Protein AF-A0A943X1S5-F1 (afdb_monomer_lite)

Secondary structure (DSSP, 8-state):
-HHHHHHHHHHHTTS------TT----HHHHHHHHHHHHHHHHHHHHH-TTS-GGGHHHHHHHHHHHHHHTT----S----

Structure (mmCIF, N/CA/C/O backbone):
data_AF-A0A943X1S5-F1
#
_entry.id   AF-A0A943X1S5-F1
#
loop_
_atom_site.group_PDB
_atom_site.id
_atom_site.type_symbol
_atom_site.label_atom_id
_atom_site.label_alt_id
_atom_site.label_comp_id
_atom_site.label_asym_id
_atom_site.label_entity_id
_atom_site.label_seq_id
_atom_site.pdbx_PDB_ins_code
_atom_site.Cartn_x
_atom_site.Cartn_y
_atom_site.Cartn_z
_atom_site.occupancy
_atom_site.B_iso_or_equiv
_atom_site.auth_seq_id
_atom_site.auth_comp_id
_atom_site.auth_asym_id
_atom_site.auth_atom_id
_atom_site.pdbx_PDB_model_num
ATOM 1 N N . MET A 1 1 ? -32.187 -13.795 1.887 1.00 68.81 1 MET A N 1
ATOM 2 C CA . MET A 1 1 ? -30.949 -13.269 2.509 1.00 68.81 1 MET A CA 1
ATOM 3 C C . MET A 1 1 ? -30.490 -11.966 1.866 1.00 68.81 1 MET A C 1
ATOM 5 O O . MET A 1 1 ? -30.092 -11.090 2.616 1.00 68.81 1 MET A O 1
ATOM 9 N N . GLU A 1 2 ? -30.595 -11.793 0.542 1.00 86.38 2 GLU A N 1
ATOM 10 C CA . GLU A 1 2 ? -30.163 -10.565 -0.163 1.00 86.38 2 GLU A CA 1
ATOM 11 C C . GLU A 1 2 ? -30.714 -9.263 0.431 1.00 86.38 2 GLU A C 1
ATOM 13 O O . GLU A 1 2 ? -29.936 -8.376 0.759 1.00 86.38 2 GLU A O 1
ATOM 18 N N . PHE A 1 3 ? -32.023 -9.183 0.688 1.00 89.44 3 PHE A N 1
ATOM 19 C CA . PHE A 1 3 ? -32.641 -7.976 1.253 1.00 89.44 3 PHE A CA 1
ATOM 20 C C . PHE A 1 3 ? -32.069 -7.567 2.626 1.00 89.44 3 PHE A C 1
ATOM 22 O O . PHE A 1 3 ? -31.928 -6.385 2.924 1.00 89.44 3 PHE A O 1
ATOM 29 N N . ALA A 1 4 ? -31.702 -8.540 3.468 1.00 93.25 4 ALA A N 1
ATOM 30 C CA . ALA A 1 4 ? -31.119 -8.256 4.779 1.00 93.25 4 ALA A CA 1
ATOM 31 C C . ALA A 1 4 ? -29.700 -7.678 4.657 1.00 93.25 4 ALA A C 1
ATOM 33 O O . ALA A 1 4 ? -29.339 -6.777 5.410 1.00 93.25 4 ALA A O 1
ATOM 34 N N . VAL A 1 5 ? -28.918 -8.168 3.690 1.00 93.06 5 VAL A N 1
ATOM 35 C CA . VAL A 1 5 ? -27.575 -7.655 3.388 1.00 93.06 5 VAL A CA 1
ATOM 36 C C . VAL A 1 5 ? -27.662 -6.255 2.785 1.00 93.06 5 VAL A C 1
ATOM 38 O O . VAL A 1 5 ? -26.928 -5.364 3.199 1.00 93.06 5 VAL A O 1
ATOM 41 N N . GLU A 1 6 ? -28.598 -6.029 1.864 1.00 92.19 6 GLU A N 1
ATOM 42 C CA . GLU A 1 6 ? -28.817 -4.725 1.235 1.00 92.19 6 GLU A CA 1
ATOM 43 C C . GLU A 1 6 ? -29.220 -3.652 2.260 1.00 92.19 6 GLU A C 1
ATOM 45 O O . GLU A 1 6 ? -28.634 -2.566 2.306 1.00 92.19 6 GLU A O 1
ATOM 50 N N . LEU A 1 7 ? -30.168 -3.979 3.144 1.00 92.56 7 LEU A N 1
ATOM 51 C CA . LEU A 1 7 ? -30.594 -3.087 4.218 1.00 92.56 7 LEU A CA 1
ATOM 52 C C . LEU A 1 7 ? -29.450 -2.800 5.201 1.00 92.56 7 LEU A C 1
ATOM 54 O O . LEU A 1 7 ? -29.265 -1.653 5.613 1.00 92.56 7 LEU A O 1
ATOM 58 N N . LEU A 1 8 ? -28.659 -3.819 5.551 1.00 91.44 8 LEU A N 1
ATOM 59 C CA . LEU A 1 8 ? -27.495 -3.663 6.421 1.00 91.44 8 LEU A CA 1
ATOM 60 C C . LEU A 1 8 ? -26.454 -2.720 5.800 1.00 91.44 8 LEU A C 1
ATOM 62 O O . LEU A 1 8 ? -26.006 -1.794 6.474 1.00 91.44 8 LEU A O 1
ATOM 66 N N . SER A 1 9 ? -26.129 -2.882 4.514 1.00 89.25 9 SER A N 1
ATOM 67 C CA . SER A 1 9 ? -25.203 -1.999 3.791 1.00 89.25 9 SER A CA 1
ATOM 68 C C . SER A 1 9 ? -25.665 -0.541 3.815 1.00 89.25 9 SER A C 1
ATOM 70 O O . SER A 1 9 ? -24.884 0.352 4.144 1.00 89.25 9 SER A O 1
ATOM 72 N N . LYS A 1 10 ? -26.958 -0.288 3.570 1.00 90.00 10 LYS A N 1
ATOM 73 C CA . LYS A 1 10 ? -27.534 1.069 3.595 1.00 90.00 10 LYS A CA 1
ATOM 74 C C . LYS A 1 10 ? -27.510 1.715 4.979 1.00 90.00 10 LYS A C 1
ATOM 76 O O . LYS A 1 10 ? -27.369 2.935 5.090 1.00 90.00 10 LYS A O 1
ATOM 81 N N . LEU A 1 11 ? -27.646 0.917 6.035 1.00 91.25 11 LEU A N 1
ATOM 82 C CA . LEU A 1 11 ? -27.550 1.397 7.413 1.00 91.25 11 LEU A CA 1
ATOM 83 C C . LEU A 1 11 ? -26.102 1.699 7.817 1.00 91.25 11 LEU A C 1
ATOM 85 O O . LEU A 1 11 ? -25.882 2.664 8.549 1.00 91.25 11 LEU A O 1
ATOM 89 N N . LEU A 1 12 ? -25.133 0.913 7.339 1.00 90.75 12 LEU A N 1
ATOM 90 C CA . LEU A 1 12 ? -23.710 1.087 7.639 1.00 90.75 12 LEU A CA 1
ATOM 91 C C . LEU A 1 12 ? -23.062 2.239 6.852 1.00 90.75 12 LEU A C 1
ATOM 93 O O . LEU A 1 12 ? -22.248 2.951 7.432 1.00 90.75 12 LEU A O 1
ATOM 97 N N . GLU A 1 13 ? -23.475 2.496 5.601 1.00 89.50 13 GLU A N 1
ATOM 98 C CA . GLU A 1 13 ? -22.994 3.617 4.757 1.00 89.50 13 GLU A CA 1
ATOM 99 C C . GLU A 1 13 ? -23.027 4.985 5.470 1.00 89.50 13 GLU A C 1
ATOM 101 O O . GLU A 1 13 ? -22.239 5.875 5.162 1.00 89.50 13 GLU A O 1
ATOM 106 N N . ARG A 1 14 ? -23.951 5.177 6.419 1.00 86.00 14 ARG A N 1
ATOM 107 C CA . ARG A 1 14 ? -24.178 6.458 7.116 1.00 86.00 14 ARG A CA 1
ATOM 108 C C . ARG A 1 14 ? -23.592 6.507 8.526 1.00 86.00 14 ARG A C 1
ATOM 110 O O . ARG A 1 14 ? -23.915 7.420 9.289 1.00 86.00 14 ARG A O 1
ATOM 117 N N . ARG A 1 15 ? -22.812 5.505 8.928 1.00 89.12 15 ARG A N 1
ATOM 118 C CA . ARG A 1 15 ? -22.256 5.408 10.282 1.00 89.12 15 ARG A CA 1
ATOM 119 C C . ARG A 1 15 ? -20.777 5.746 10.272 1.00 89.12 15 ARG A C 1
ATOM 121 O O . ARG A 1 15 ? -20.045 5.388 9.358 1.00 89.12 15 ARG A O 1
ATOM 128 N N . GLN A 1 16 ? -20.338 6.412 11.334 1.00 87.44 16 GLN A N 1
ATOM 129 C CA . GLN A 1 16 ? -18.918 6.525 11.615 1.00 87.44 16 GLN A CA 1
ATOM 130 C C . GLN A 1 16 ? -18.400 5.135 11.989 1.00 87.44 16 GLN A C 1
ATOM 132 O O . GLN A 1 16 ? -18.907 4.512 12.923 1.00 87.44 16 GLN A O 1
ATOM 137 N N . ILE A 1 17 ? -17.406 4.658 11.249 1.00 86.69 17 ILE A N 1
ATOM 138 C CA . ILE A 1 17 ? -16.715 3.407 11.542 1.00 86.69 17 ILE A CA 1
ATOM 139 C C . ILE A 1 17 ? -15.407 3.768 12.239 1.00 86.69 17 ILE A C 1
ATOM 141 O O . ILE A 1 17 ? -14.609 4.539 11.709 1.00 86.69 17 ILE A O 1
ATOM 145 N N . ALA A 1 18 ? -15.197 3.214 13.429 1.00 85.00 18 ALA A N 1
ATOM 146 C CA . ALA A 1 18 ? -13.919 3.255 14.123 1.00 85.00 18 ALA A CA 1
ATOM 147 C C . ALA A 1 18 ? -13.354 1.834 14.156 1.00 85.00 18 ALA A C 1
ATOM 149 O O . ALA A 1 18 ? -14.008 0.916 14.648 1.00 85.00 18 ALA A O 1
ATOM 150 N N . VAL A 1 19 ? -12.152 1.657 13.613 1.00 84.25 19 VAL A N 1
ATOM 151 C CA . VAL A 1 19 ? -11.438 0.377 13.621 1.00 84.25 19 VAL A CA 1
ATOM 152 C C . VAL A 1 19 ? -10.362 0.448 14.695 1.00 84.25 19 VAL A C 1
ATOM 154 O O . VAL A 1 19 ? -9.573 1.391 14.718 1.00 84.25 19 VAL A O 1
ATOM 157 N N . SER A 1 20 ? -10.330 -0.537 15.588 1.00 85.12 20 SER A N 1
ATOM 158 C CA . SER A 1 20 ? -9.264 -0.696 16.575 1.00 85.12 20 SER A CA 1
ATOM 159 C C . SER A 1 20 ? -8.635 -2.078 16.448 1.00 85.12 20 SER A C 1
ATOM 161 O O . SER A 1 20 ? -9.316 -3.067 16.178 1.00 85.12 20 SER A O 1
ATOM 163 N N . PHE A 1 21 ? -7.321 -2.146 16.652 1.00 82.06 21 PHE A N 1
ATOM 164 C CA . PHE A 1 21 ? -6.559 -3.391 16.632 1.00 82.06 21 PHE A CA 1
ATOM 165 C C . PHE A 1 21 ? -5.969 -3.638 18.028 1.00 82.06 21 PHE A C 1
ATOM 167 O O . PHE A 1 21 ? -4.809 -3.317 18.270 1.00 82.06 21 PHE A O 1
ATOM 174 N N . PRO A 1 22 ? -6.753 -4.184 18.977 1.00 80.50 22 PRO A N 1
ATOM 175 C CA . PRO A 1 22 ? -6.354 -4.294 20.385 1.00 80.50 22 PRO A CA 1
ATOM 176 C C . PRO A 1 22 ? -5.160 -5.231 20.649 1.00 80.50 22 PRO A C 1
ATOM 178 O O . PRO A 1 22 ? -4.641 -5.245 21.758 1.00 80.50 22 PRO A O 1
ATOM 181 N N . GLY A 1 23 ? -4.716 -5.998 19.648 1.00 81.62 23 GLY A N 1
ATOM 182 C CA . GLY A 1 23 ? -3.515 -6.841 19.706 1.00 81.62 23 GLY A CA 1
ATOM 183 C C . GLY A 1 23 ? -2.384 -6.387 18.781 1.00 81.62 23 GLY A C 1
ATOM 184 O O . GLY A 1 23 ? -1.411 -7.119 18.614 1.00 81.62 23 GLY A O 1
ATOM 185 N N . LEU A 1 24 ? -2.505 -5.218 18.145 1.00 81.56 24 LEU A N 1
ATOM 186 C CA . LEU A 1 24 ? -1.438 -4.685 17.309 1.00 81.56 24 LEU A CA 1
ATOM 187 C C . LEU A 1 24 ? -0.334 -4.137 18.217 1.00 81.56 24 LEU A C 1
ATOM 189 O O . LEU A 1 24 ? -0.411 -3.018 18.710 1.00 81.56 24 LEU A O 1
ATOM 193 N N . ALA A 1 25 ? 0.687 -4.959 18.446 1.00 80.75 25 ALA A N 1
ATOM 194 C CA . ALA A 1 25 ? 1.887 -4.582 19.193 1.00 80.75 25 ALA A CA 1
ATOM 195 C C . ALA A 1 25 ? 2.886 -3.760 18.353 1.00 80.75 25 ALA A C 1
ATOM 197 O O . ALA A 1 25 ? 3.958 -3.419 18.841 1.00 80.75 25 ALA A O 1
ATOM 198 N N . LEU A 1 26 ? 2.544 -3.477 17.093 1.00 80.81 26 LEU A N 1
ATOM 199 C CA . LEU A 1 26 ? 3.359 -2.714 16.157 1.00 80.81 26 LEU A CA 1
ATOM 200 C C . LEU A 1 26 ? 2.919 -1.254 16.175 1.00 80.81 26 LEU A C 1
ATOM 202 O O . LEU A 1 26 ? 1.731 -0.938 16.079 1.00 80.81 26 LEU A O 1
ATOM 206 N N . THR A 1 27 ? 3.887 -0.359 16.279 1.00 84.62 27 THR A N 1
ATOM 207 C CA . THR A 1 27 ? 3.667 1.069 16.098 1.00 84.62 27 THR A CA 1
ATOM 208 C C . THR A 1 27 ? 3.416 1.382 14.623 1.00 84.62 27 THR A C 1
ATOM 210 O O . THR A 1 27 ? 3.755 0.608 13.725 1.00 84.62 27 THR A O 1
ATOM 213 N N . ALA A 1 28 ? 2.850 2.559 14.344 1.00 79.31 28 ALA A N 1
ATOM 214 C CA . ALA A 1 28 ? 2.763 3.052 12.970 1.00 79.31 28 ALA A CA 1
ATOM 215 C C . ALA A 1 28 ? 4.150 3.103 12.300 1.00 79.31 28 ALA A C 1
ATOM 217 O O . ALA A 1 28 ? 4.264 2.819 11.113 1.00 79.31 28 ALA A O 1
ATOM 218 N N . GLN A 1 29 ? 5.202 3.402 13.069 1.00 79.75 29 GLN A N 1
ATOM 219 C CA . GLN A 1 29 ? 6.577 3.403 12.584 1.00 79.75 29 GLN A CA 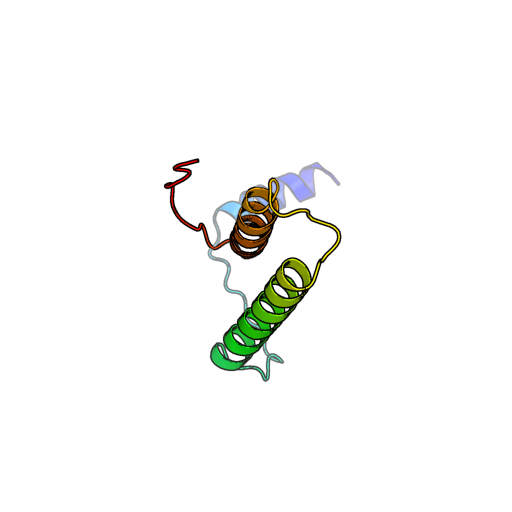1
ATOM 220 C C . GLN A 1 29 ? 7.039 2.001 12.164 1.00 79.75 29 GLN A C 1
ATOM 222 O O . GLN A 1 29 ? 7.556 1.862 11.061 1.00 79.75 29 GLN A O 1
ATOM 227 N N . ASP A 1 30 ? 6.770 0.965 12.963 1.00 85.19 30 ASP A N 1
ATOM 228 C CA . ASP A 1 30 ? 7.131 -0.420 12.616 1.00 85.19 30 ASP A CA 1
ATOM 229 C C . ASP A 1 30 ? 6.458 -0.875 11.311 1.00 85.19 30 ASP A C 1
ATOM 231 O O . ASP A 1 30 ? 7.062 -1.550 10.476 1.00 85.19 30 ASP A O 1
ATOM 235 N N . LEU A 1 31 ? 5.198 -0.473 11.112 1.00 84.38 31 LEU A N 1
ATOM 236 C CA . LEU A 1 31 ? 4.457 -0.761 9.885 1.00 84.38 31 LEU A CA 1
ATOM 237 C C . LEU A 1 31 ? 5.040 -0.018 8.679 1.00 84.38 31 LEU A C 1
ATOM 239 O O . LEU A 1 31 ? 5.205 -0.622 7.618 1.00 84.38 31 LEU A O 1
ATOM 243 N N . LEU A 1 32 ? 5.384 1.266 8.836 1.00 83.06 32 LEU A N 1
ATOM 244 C CA . LEU A 1 32 ? 6.027 2.044 7.775 1.00 83.06 32 LEU A CA 1
ATOM 245 C C . LEU A 1 32 ? 7.400 1.476 7.407 1.00 83.06 32 LEU A C 1
ATOM 247 O O . L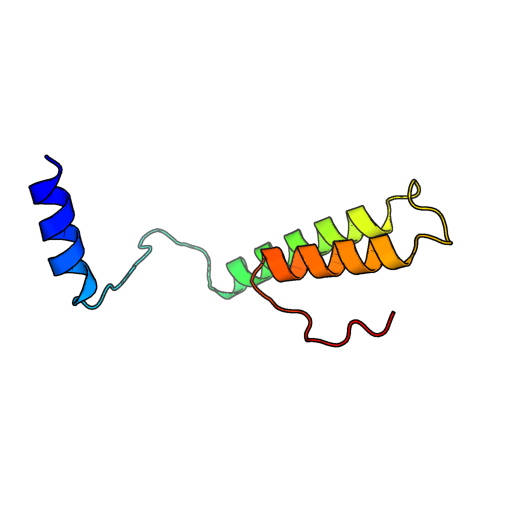EU A 1 32 ? 7.707 1.358 6.222 1.00 83.06 32 LEU A O 1
ATOM 251 N N . GLU A 1 33 ? 8.222 1.121 8.394 1.00 86.75 33 GLU A N 1
ATOM 252 C CA . GLU A 1 33 ? 9.556 0.559 8.173 1.00 86.75 33 GLU A CA 1
ATOM 253 C C . GLU A 1 33 ? 9.472 -0.801 7.473 1.00 86.75 33 GLU A C 1
ATOM 255 O O . GLU A 1 33 ? 10.198 -1.041 6.506 1.00 86.75 33 GLU A O 1
ATOM 260 N N . SER A 1 34 ? 8.534 -1.660 7.888 1.00 87.00 34 SER A N 1
ATOM 261 C CA . SER A 1 34 ? 8.291 -2.952 7.244 1.00 87.00 34 SER A CA 1
ATOM 262 C C . SER A 1 34 ? 7.850 -2.796 5.784 1.00 87.00 34 SER A C 1
ATOM 264 O O . SER A 1 34 ? 8.445 -3.416 4.899 1.00 87.00 34 SER A O 1
ATOM 266 N N . ALA A 1 35 ? 6.871 -1.925 5.515 1.00 86.56 35 ALA A N 1
ATOM 267 C CA . ALA A 1 35 ? 6.389 -1.663 4.159 1.00 86.56 35 ALA A CA 1
ATOM 268 C C . ALA A 1 35 ? 7.484 -1.047 3.271 1.00 86.56 35 ALA A C 1
ATOM 270 O O . ALA A 1 35 ? 7.710 -1.499 2.149 1.00 86.56 35 ALA A O 1
ATOM 271 N N . SER A 1 36 ? 8.232 -0.072 3.798 1.00 87.44 36 SER A N 1
ATOM 272 C CA . SER A 1 36 ? 9.349 0.562 3.086 1.00 87.44 36 SER A CA 1
ATOM 273 C C . SER A 1 36 ? 10.439 -0.453 2.744 1.00 87.44 36 SER A C 1
ATOM 275 O O . SER A 1 36 ? 10.951 -0.469 1.626 1.00 87.44 36 SER A O 1
ATOM 277 N N . TYR A 1 37 ? 10.776 -1.343 3.680 1.00 86.44 37 TYR A N 1
ATOM 278 C CA . TYR A 1 37 ? 11.769 -2.388 3.453 1.00 86.44 37 TYR A CA 1
ATOM 279 C C . TYR A 1 37 ? 11.329 -3.396 2.382 1.00 86.44 37 TYR A C 1
ATOM 281 O O . TYR A 1 37 ? 12.139 -3.790 1.539 1.00 86.44 37 TYR A O 1
ATOM 289 N N . GLN A 1 38 ? 10.053 -3.792 2.381 1.00 89.19 38 GLN A N 1
ATOM 290 C CA . GLN A 1 38 ? 9.490 -4.679 1.358 1.00 89.19 38 GLN A CA 1
ATOM 291 C C . GLN A 1 38 ? 9.564 -4.051 -0.037 1.00 89.19 38 GLN A C 1
ATOM 293 O O . GLN A 1 38 ? 10.053 -4.697 -0.966 1.00 89.19 38 GLN A O 1
ATOM 298 N N . VAL A 1 39 ? 9.176 -2.781 -0.163 1.00 90.81 39 VAL A N 1
ATOM 299 C CA . VAL A 1 39 ? 9.271 -2.024 -1.420 1.00 90.81 39 VAL A CA 1
ATOM 300 C C . VAL A 1 39 ? 10.716 -1.930 -1.903 1.00 90.81 39 VAL A C 1
ATOM 302 O O . VAL A 1 39 ? 11.005 -2.228 -3.061 1.00 90.81 39 VAL A O 1
ATOM 305 N N . LEU A 1 40 ? 11.663 -1.610 -1.015 1.00 91.31 40 LEU A N 1
ATOM 306 C CA . LEU A 1 40 ? 13.088 -1.582 -1.363 1.00 91.31 40 LEU A CA 1
ATOM 307 C C . LEU A 1 40 ? 13.595 -2.949 -1.843 1.00 91.31 40 LEU A C 1
ATOM 309 O O . LEU A 1 40 ? 14.411 -3.016 -2.764 1.00 91.31 40 LEU A O 1
ATOM 313 N N . CYS A 1 41 ? 13.112 -4.046 -1.255 1.00 90.12 41 CYS A N 1
ATOM 314 C CA . CYS A 1 41 ? 13.456 -5.393 -1.703 1.00 90.12 41 CYS A CA 1
ATOM 315 C C . CYS A 1 41 ? 12.905 -5.700 -3.103 1.00 90.12 41 CYS A C 1
ATOM 317 O O . CYS A 1 41 ? 13.622 -6.303 -3.904 1.00 90.12 41 CYS A O 1
ATOM 319 N N . GLN A 1 42 ? 11.679 -5.267 -3.414 1.00 89.88 42 GLN A N 1
ATOM 320 C CA . GLN A 1 42 ? 11.075 -5.417 -4.743 1.00 89.88 42 GLN A CA 1
ATOM 321 C C . GLN A 1 42 ? 11.835 -4.606 -5.798 1.00 89.88 42 GLN A C 1
ATOM 323 O O . GLN A 1 42 ? 12.247 -5.163 -6.815 1.00 89.88 42 GLN A O 1
ATOM 328 N N . ILE A 1 43 ? 12.120 -3.331 -5.514 1.00 89.88 43 ILE A N 1
ATOM 329 C CA . ILE A 1 43 ? 12.925 -2.461 -6.386 1.00 89.88 43 ILE A CA 1
ATOM 330 C C . ILE A 1 43 ? 14.302 -3.080 -6.632 1.00 89.88 43 ILE A C 1
ATOM 332 O O . ILE A 1 43 ? 14.761 -3.145 -7.770 1.00 89.88 43 ILE A O 1
ATOM 336 N N . ARG A 1 44 ? 14.959 -3.596 -5.585 1.00 88.62 44 ARG A N 1
ATOM 337 C CA . ARG A 1 44 ? 16.247 -4.285 -5.737 1.00 88.62 44 ARG A CA 1
ATOM 338 C C . ARG A 1 44 ? 16.142 -5.489 -6.675 1.00 88.62 44 ARG A C 1
ATOM 340 O O . ARG A 1 44 ? 17.046 -5.677 -7.481 1.00 88.62 44 ARG A O 1
ATOM 347 N N . GLY A 1 45 ? 15.064 -6.270 -6.589 1.00 88.44 45 GLY A N 1
ATOM 348 C CA . GLY A 1 45 ? 14.801 -7.384 -7.503 1.00 88.44 45 GLY A CA 1
ATOM 349 C C . GLY A 1 45 ? 14.696 -6.932 -8.961 1.00 88.44 45 GLY A C 1
ATOM 350 O O . GLY A 1 45 ? 15.371 -7.499 -9.813 1.00 88.44 45 GLY A O 1
ATOM 351 N N . ILE A 1 46 ? 13.941 -5.860 -9.225 1.00 86.62 46 ILE A N 1
ATOM 352 C CA . ILE A 1 46 ? 13.796 -5.264 -10.567 1.00 86.62 46 ILE A CA 1
ATOM 353 C C . ILE A 1 46 ? 15.150 -4.784 -11.108 1.00 86.62 46 ILE A C 1
ATOM 355 O O . ILE A 1 46 ? 15.503 -5.030 -12.260 1.00 86.62 46 ILE A O 1
ATOM 359 N N . LEU A 1 47 ? 15.946 -4.112 -10.272 1.00 83.56 47 LEU A N 1
ATOM 360 C CA . LEU A 1 47 ? 17.258 -3.600 -10.674 1.00 83.56 47 LEU A CA 1
ATOM 361 C C . LEU A 1 47 ? 18.259 -4.725 -10.972 1.00 83.56 47 LEU A C 1
ATOM 363 O O . LEU A 1 47 ? 19.061 -4.596 -11.899 1.00 83.56 47 LEU A O 1
ATOM 367 N N . GLN A 1 48 ? 18.203 -5.817 -10.204 1.00 85.50 48 GLN A N 1
ATOM 368 C CA . GLN A 1 48 ? 19.050 -7.003 -10.367 1.00 85.50 48 GLN A CA 1
ATOM 369 C C . GLN A 1 48 ? 18.602 -7.925 -11.506 1.00 85.50 48 GLN A C 1
ATOM 371 O O . GLN A 1 48 ? 19.308 -8.884 -11.816 1.00 85.50 48 GLN A O 1
ATOM 376 N N . ASP A 1 49 ? 17.460 -7.658 -12.136 1.00 80.62 49 ASP A N 1
ATOM 377 C CA . ASP A 1 49 ? 17.017 -8.422 -13.290 1.00 80.62 49 ASP A CA 1
ATOM 378 C C . ASP A 1 49 ? 17.847 -8.048 -14.528 1.00 80.62 49 ASP A C 1
ATOM 380 O O . ASP A 1 49 ? 17.671 -6.996 -15.148 1.00 80.62 49 ASP A O 1
ATOM 384 N N . TYR A 1 50 ? 18.800 -8.912 -14.873 1.00 70.94 50 TYR A N 1
ATOM 385 C CA . TYR A 1 50 ? 19.671 -8.761 -16.042 1.00 70.94 50 TYR A 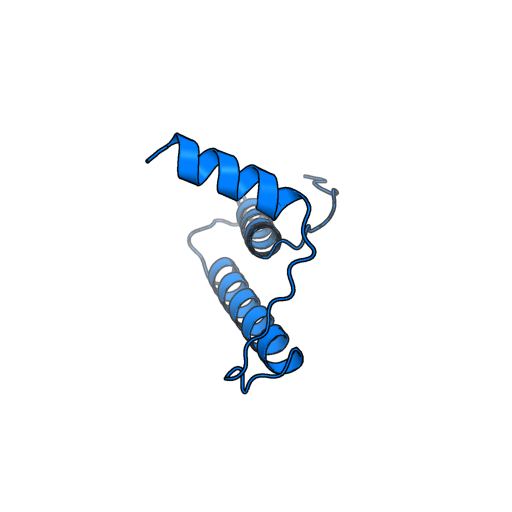CA 1
ATOM 386 C C . TYR A 1 50 ? 19.049 -9.303 -17.337 1.00 70.94 50 TYR A C 1
ATOM 388 O O . TYR A 1 50 ? 19.714 -9.295 -18.370 1.00 70.94 50 TYR A O 1
ATOM 396 N N . THR A 1 51 ? 17.804 -9.793 -17.299 1.00 71.56 51 THR A N 1
ATOM 397 C CA . THR A 1 51 ? 17.094 -10.246 -18.508 1.00 71.56 51 THR A CA 1
ATOM 398 C C . THR A 1 51 ? 16.546 -9.088 -19.343 1.00 71.56 51 THR A C 1
ATOM 400 O O . THR A 1 51 ? 16.299 -9.263 -20.533 1.00 71.56 51 THR A O 1
ATOM 403 N N . LEU A 1 52 ? 16.433 -7.903 -18.740 1.00 63.59 52 LEU A N 1
ATOM 404 C CA . LEU A 1 52 ? 16.042 -6.653 -19.385 1.00 63.59 52 LEU A CA 1
ATOM 405 C C . LEU A 1 52 ? 17.285 -5.983 -19.989 1.00 63.59 52 LEU A C 1
ATOM 407 O O . LEU A 1 52 ? 18.219 -5.621 -19.265 1.00 63.59 52 LEU A O 1
ATOM 411 N N . SER A 1 53 ? 17.312 -5.854 -21.313 1.00 58.97 53 SER A N 1
ATOM 412 C CA . SER A 1 53 ? 18.448 -5.318 -22.071 1.00 58.97 53 SER A CA 1
ATOM 413 C C . SER A 1 53 ? 18.536 -3.781 -21.986 1.00 58.97 53 SER A C 1
ATOM 415 O O . SER A 1 53 ? 17.544 -3.115 -21.716 1.00 58.97 53 SER A O 1
ATOM 417 N N . ASP A 1 54 ? 19.712 -3.173 -22.204 1.00 60.62 54 ASP A N 1
ATOM 418 C CA . ASP A 1 54 ? 19.912 -1.708 -22.080 1.00 60.62 54 ASP A CA 1
ATOM 419 C C . ASP A 1 54 ? 18.940 -0.822 -22.908 1.00 60.62 54 ASP A C 1
ATOM 421 O O . ASP A 1 54 ? 18.566 0.249 -22.422 1.00 60.62 54 ASP A O 1
ATOM 425 N N . PRO A 1 55 ? 18.450 -1.227 -2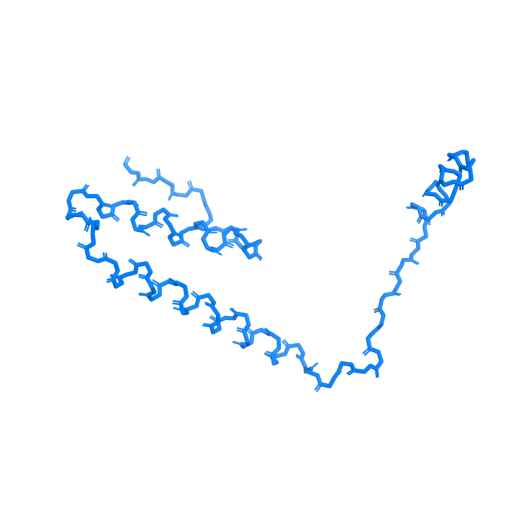4.102 1.00 60.56 55 PRO A N 1
ATOM 426 C CA . PRO A 1 55 ? 17.382 -0.503 -24.805 1.00 60.56 55 PRO A CA 1
ATOM 427 C C . PRO A 1 55 ? 16.012 -0.542 -24.094 1.00 60.56 55 PRO A C 1
ATOM 429 O O . PRO A 1 55 ? 15.141 0.269 -24.396 1.00 60.56 55 PRO A O 1
ATOM 432 N N . GLU A 1 56 ? 15.822 -1.458 -23.141 1.00 60.72 56 GLU A N 1
ATOM 433 C CA . GLU A 1 56 ? 14.603 -1.685 -22.350 1.00 60.72 56 GLU A CA 1
ATOM 434 C C . GLU A 1 56 ? 14.700 -1.079 -20.938 1.00 60.72 56 GLU A C 1
ATOM 436 O O . GLU A 1 56 ? 13.845 -1.330 -20.093 1.00 60.72 56 GLU A O 1
ATOM 441 N N . CYS A 1 57 ? 15.707 -0.241 -20.660 1.00 66.12 57 CYS A N 1
ATOM 442 C CA . CYS A 1 57 ? 15.904 0.418 -19.359 1.00 66.12 57 CYS A CA 1
ATOM 443 C C . CYS A 1 57 ? 14.652 1.185 -18.866 1.00 66.12 57 CYS A C 1
ATOM 445 O O . CYS A 1 57 ? 14.402 1.291 -17.665 1.00 66.12 57 CYS A O 1
ATOM 447 N N . PHE A 1 58 ? 13.796 1.639 -19.787 1.00 70.81 58 PHE A N 1
ATOM 448 C CA . PHE A 1 58 ? 12.496 2.234 -19.466 1.00 70.81 58 PHE A CA 1
ATOM 449 C C . PHE A 1 58 ? 11.516 1.257 -18.800 1.00 70.81 58 PHE A C 1
ATOM 451 O O . PHE A 1 58 ? 10.791 1.666 -17.899 1.00 70.81 58 PHE A O 1
ATOM 458 N N . GLN A 1 59 ? 11.556 -0.034 -19.144 1.00 74.50 59 GLN A N 1
ATOM 459 C CA . GLN A 1 59 ? 10.706 -1.066 -18.537 1.00 74.50 59 GLN A CA 1
ATOM 460 C C . GLN A 1 59 ? 11.060 -1.291 -17.061 1.00 74.50 59 GLN A C 1
ATOM 462 O O . GLN A 1 59 ? 10.178 -1.527 -16.240 1.00 74.50 59 GLN A 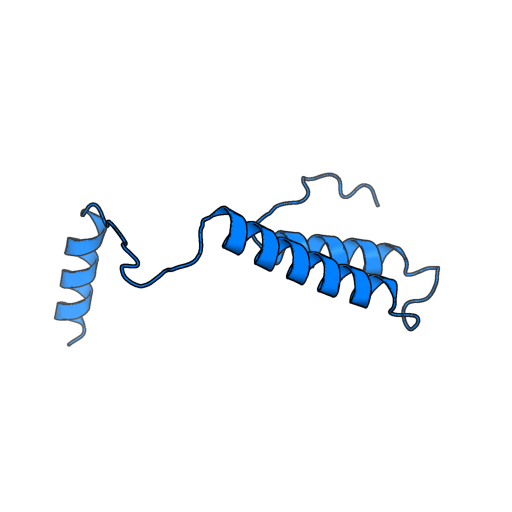O 1
ATOM 467 N N . LYS A 1 60 ? 12.342 -1.153 -16.688 1.00 77.25 60 LYS A N 1
ATOM 468 C CA . LYS A 1 60 ? 12.758 -1.187 -15.275 1.00 77.25 60 LYS A CA 1
ATOM 469 C C . LYS A 1 60 ? 12.202 0.001 -14.498 1.00 77.25 60 LYS A C 1
ATOM 471 O O . LYS A 1 60 ? 11.735 -0.171 -13.377 1.00 77.25 60 LYS A O 1
ATOM 476 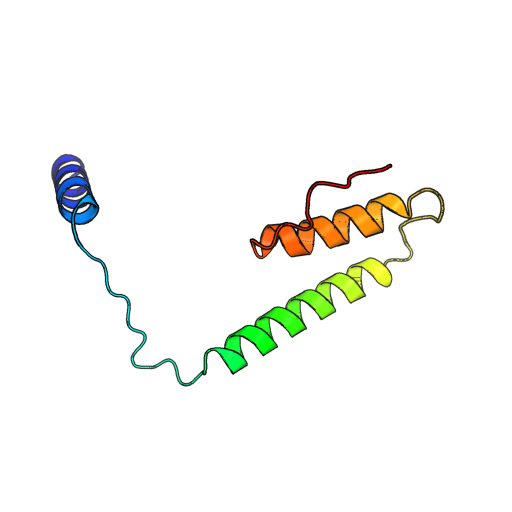N N . ASN A 1 61 ? 12.243 1.193 -15.091 1.00 82.00 61 ASN A N 1
ATOM 477 C CA . ASN A 1 61 ? 11.689 2.392 -14.466 1.00 82.00 61 ASN A CA 1
ATOM 478 C C . ASN A 1 61 ? 10.167 2.282 -14.307 1.00 82.00 61 ASN A C 1
ATOM 480 O O . ASN A 1 61 ? 9.651 2.595 -13.239 1.00 82.00 61 ASN A O 1
ATOM 484 N N . GLU A 1 62 ? 9.461 1.775 -15.318 1.00 84.19 62 GLU A N 1
ATOM 485 C CA . GLU A 1 62 ? 8.016 1.533 -15.259 1.00 84.19 62 GLU A CA 1
ATOM 486 C C . GLU A 1 62 ? 7.650 0.476 -14.205 1.00 84.19 62 GLU A C 1
ATOM 488 O O . GLU A 1 62 ? 6.754 0.700 -13.395 1.00 84.19 62 GLU A O 1
ATOM 493 N N . ALA A 1 63 ? 8.407 -0.622 -14.116 1.00 86.44 63 ALA A N 1
ATOM 494 C CA . ALA A 1 63 ? 8.215 -1.628 -13.072 1.00 86.44 63 ALA A CA 1
ATOM 495 C C . ALA A 1 63 ? 8.433 -1.060 -11.658 1.00 86.44 63 ALA A C 1
ATOM 497 O O . ALA A 1 63 ? 7.722 -1.430 -10.725 1.00 86.44 63 ALA A O 1
ATOM 498 N N . ILE A 1 64 ? 9.390 -0.142 -11.482 1.00 87.50 64 ILE A N 1
ATOM 499 C CA . ILE A 1 64 ? 9.589 0.557 -10.205 1.00 87.50 64 ILE A CA 1
ATOM 500 C C . ILE A 1 64 ? 8.394 1.464 -9.895 1.00 87.50 64 ILE A C 1
ATOM 502 O O . ILE A 1 64 ? 7.927 1.460 -8.759 1.00 87.50 64 ILE A O 1
ATOM 506 N N . VAL A 1 65 ? 7.876 2.207 -10.878 1.00 87.19 65 VAL A N 1
ATOM 507 C CA . VAL A 1 65 ? 6.677 3.046 -10.703 1.00 87.19 65 VAL A CA 1
ATOM 508 C C . VAL A 1 65 ? 5.474 2.196 -10.288 1.00 87.19 65 VAL A C 1
ATOM 510 O O . VAL A 1 65 ? 4.809 2.541 -9.313 1.00 87.19 65 VAL A O 1
ATOM 513 N N . GLN A 1 66 ? 5.259 1.041 -10.926 1.00 86.62 66 GLN A N 1
ATOM 514 C CA . GLN A 1 66 ? 4.173 0.121 -10.571 1.00 86.62 66 GLN A CA 1
ATOM 515 C C . GLN A 1 66 ? 4.245 -0.332 -9.104 1.00 86.62 66 GLN A C 1
ATOM 517 O O . GLN A 1 66 ? 3.226 -0.366 -8.422 1.00 86.62 66 GLN A O 1
ATOM 522 N N . VAL A 1 67 ? 5.445 -0.615 -8.579 1.00 90.00 67 VAL A N 1
ATOM 523 C CA . VAL A 1 67 ? 5.629 -0.987 -7.162 1.00 90.00 67 VAL A CA 1
ATOM 524 C C . VAL A 1 67 ? 5.141 0.117 -6.212 1.00 90.00 67 VAL A C 1
ATOM 526 O O . VAL A 1 67 ? 4.566 -0.175 -5.163 1.00 90.00 67 VAL A O 1
ATOM 529 N N . PHE A 1 68 ? 5.351 1.388 -6.559 1.00 87.69 68 PHE A N 1
ATOM 530 C CA . PHE A 1 68 ? 4.851 2.509 -5.760 1.00 87.69 68 PHE A CA 1
ATOM 531 C C . PHE A 1 68 ? 3.333 2.692 -5.902 1.00 87.69 68 PHE A C 1
ATOM 533 O O . PHE A 1 68 ? 2.655 2.939 -4.900 1.00 87.69 68 PHE A O 1
ATOM 540 N N . GLU A 1 69 ? 2.785 2.526 -7.107 1.00 86.88 69 GLU A N 1
ATOM 541 C CA . GLU A 1 69 ? 1.340 2.600 -7.350 1.00 86.88 69 GLU A CA 1
ATOM 542 C C . GLU A 1 69 ? 0.565 1.496 -6.622 1.00 86.88 69 GLU A C 1
ATOM 544 O O . GLU A 1 69 ? -0.476 1.779 -6.027 1.00 86.88 69 GLU A O 1
ATOM 549 N N . ASP A 1 70 ? 1.107 0.278 -6.568 1.00 86.19 70 ASP A N 1
ATOM 550 C CA . ASP A 1 70 ? 0.528 -0.849 -5.826 1.00 86.19 70 ASP A CA 1
ATOM 551 C C . ASP A 1 70 ? 0.487 -0.586 -4.307 1.00 86.19 70 ASP A C 1
ATOM 553 O O . ASP A 1 70 ? -0.406 -1.070 -3.607 1.00 86.19 70 ASP A O 1
ATOM 557 N N . LEU A 1 71 ? 1.412 0.232 -3.784 1.00 85.00 71 LEU A N 1
ATOM 558 C CA . LEU A 1 71 ? 1.393 0.721 -2.397 1.00 85.00 71 LEU A CA 1
ATOM 559 C C . LEU A 1 71 ? 0.368 1.858 -2.184 1.00 85.00 71 LEU A C 1
ATOM 561 O O . LEU A 1 71 ? 0.166 2.323 -1.061 1.00 85.00 71 LEU A O 1
ATOM 565 N N . GLY A 1 72 ? -0.276 2.341 -3.249 1.00 82.81 72 GLY A N 1
ATOM 566 C CA . GLY A 1 72 ? -1.152 3.513 -3.230 1.00 82.81 72 GLY A CA 1
ATOM 567 C C . GLY A 1 72 ? -0.395 4.846 -3.218 1.00 82.81 72 GLY A C 1
ATOM 568 O O . GLY A 1 72 ? -0.991 5.888 -2.939 1.00 82.81 72 GLY A O 1
ATOM 569 N N . SER A 1 73 ? 0.910 4.832 -3.506 1.00 80.69 73 SER A N 1
ATOM 570 C CA . SER A 1 73 ? 1.764 6.017 -3.574 1.00 80.69 73 SER A CA 1
ATOM 571 C C . SER A 1 73 ? 2.021 6.388 -5.032 1.00 80.69 73 SER A C 1
ATOM 573 O O . SER A 1 73 ? 2.931 5.861 -5.659 1.00 80.69 73 SER A O 1
ATOM 575 N N . GLY A 1 74 ? 1.258 7.333 -5.581 1.00 77.81 74 GLY A N 1
ATOM 576 C CA . GLY A 1 74 ? 1.503 7.807 -6.947 1.00 77.81 74 GLY A CA 1
ATOM 577 C C . GLY A 1 74 ? 2.883 8.464 -7.100 1.00 77.81 74 GLY A C 1
ATOM 578 O O . GLY A 1 74 ? 3.288 9.268 -6.258 1.00 77.81 74 GLY A O 1
ATOM 579 N N . CYS A 1 75 ? 3.588 8.177 -8.198 1.00 74.44 75 CYS A N 1
ATOM 580 C CA . CYS A 1 75 ? 4.894 8.781 -8.511 1.00 74.44 75 CYS A CA 1
ATOM 581 C C . CYS A 1 75 ? 4.803 10.153 -9.214 1.00 74.44 75 CYS A C 1
ATOM 583 O O . CYS A 1 75 ? 5.826 10.737 -9.574 1.00 74.44 75 CYS A O 1
ATOM 585 N N . GLY A 1 76 ? 3.593 10.698 -9.380 1.00 74.44 76 GLY A N 1
ATOM 586 C CA . GLY A 1 76 ? 3.337 11.930 -10.132 1.00 74.44 76 GLY A CA 1
ATOM 587 C C . GLY A 1 76 ? 3.099 11.674 -11.625 1.00 74.44 76 GLY A C 1
ATOM 588 O O . GLY A 1 76 ? 3.020 10.538 -12.063 1.00 74.44 76 GLY A O 1
ATOM 589 N N . SER A 1 77 ? 2.936 12.743 -12.412 1.00 63.81 77 SER A N 1
ATOM 590 C CA . SER A 1 77 ? 2.471 12.669 -13.810 1.00 63.81 77 SER A CA 1
ATOM 591 C C . SER A 1 77 ? 3.565 12.839 -14.872 1.00 63.81 77 SER A C 1
ATOM 593 O O . SER A 1 77 ? 3.245 12.979 -16.051 1.00 63.81 77 SER A O 1
ATOM 595 N N . ARG A 1 78 ? 4.846 12.905 -14.486 1.00 58.34 78 ARG A N 1
ATOM 596 C CA . ARG A 1 78 ? 5.953 13.061 -15.445 1.00 58.34 78 ARG A CA 1
ATOM 597 C C . ARG A 1 78 ? 6.323 11.711 -16.047 1.00 58.34 78 ARG A C 1
ATOM 599 O O . ARG A 1 78 ? 7.243 11.052 -15.579 1.00 58.34 78 ARG A O 1
ATOM 606 N N . HIS A 1 79 ? 5.581 11.316 -17.076 1.00 54.69 79 HIS A N 1
ATOM 607 C CA . HIS A 1 79 ? 5.964 10.254 -18.006 1.00 54.69 79 HIS A CA 1
ATOM 608 C C . HIS A 1 79 ? 6.585 10.916 -19.244 1.00 54.69 79 HIS A C 1
ATOM 610 O O . HIS A 1 79 ? 6.022 10.892 -20.336 1.00 54.69 79 HIS A O 1
ATOM 616 N N . ASP A 1 80 ? 7.708 11.606 -19.037 1.00 51.44 80 ASP A N 1
ATOM 617 C CA . ASP A 1 80 ? 8.497 12.239 -20.092 1.00 51.44 80 ASP A CA 1
ATOM 618 C C . ASP A 1 80 ? 9.380 11.128 -20.721 1.00 51.44 80 ASP A C 1
ATOM 620 O O . ASP A 1 80 ? 10.565 11.034 -20.399 1.00 51.44 80 ASP A O 1
ATOM 624 N N . PHE A 1 81 ? 8.796 10.227 -21.523 1.00 53.97 81 PHE A N 1
ATOM 625 C CA . PHE A 1 81 ? 9.535 9.205 -22.289 1.00 53.97 81 PHE A CA 1
ATOM 626 C C . PHE A 1 81 ? 9.691 9.612 -23.756 1.00 53.97 81 PHE A C 1
ATOM 628 O O . PHE A 1 81 ? 8.674 10.016 -24.368 1.00 53.97 81 PHE A O 1
#

Foldseek 3Di:
DVVVVVVVVVVVVPDDDDDDDPPPPDDPVNVVVVLVVVLVVQLVVLVPPPVQDPVRVVVSVVSNQVSCVVVVHHPDDPPVD

Radius of gyration: 20.47 Å; chains: 1; bounding box: 53×26×45 Å

pLDDT: mean 81.38, std 10.31, range [51.44, 93.25]

Sequence (81 aa):
MEFAVELLSKLLERRQIAVSFPGLALTAQDLLESASYQVLCQIRGILQDYTLSDPECFQKNEAIVQVFEDLGSGCGSRHDF